Protein AF-A0A9E0L2A6-F1 (afdb_monomer_lite)

Sequence (122 aa):
MIRALAVAALLLLLAACGRGDLMGPFAETQAPPALSPRFYPPEGWAWGFIETGGKPAQRYGVAAGWRAPKATVVILPGYGESAEAWFETASGLIRRGYTVWILERAGQGGSGRYTLPRDLGF

Secondary structure (DSSP, 8-state):
-HHHHHHHHHHHHHHHTTSTTTTS---S----TTS-GGGSPPTT-EEEEE--TTSPPEEEEEE--SSPPS-EEEE---TT--GGGGHHHHHHHHHTT-EEEEEPPTTSTTSPPPSSGGG---

Structure (mmCIF, N/CA/C/O backbone):
data_AF-A0A9E0L2A6-F1
#
_entry.id   AF-A0A9E0L2A6-F1
#
loop_
_atom_site.group_PDB
_atom_site.id
_atom_site.type_symbol
_atom_site.label_atom_id
_atom_site.label_alt_id
_atom_site.label_comp_id
_atom_site.label_asym_id
_atom_site.label_entity_id
_atom_site.label_seq_id
_atom_site.pdbx_PDB_ins_code
_atom_site.Cartn_x
_atom_site.Cartn_y
_atom_site.Cartn_z
_atom_site.occupancy
_atom_site.B_iso_or_equiv
_atom_site.auth_seq_id
_atom_site.auth_comp_id
_atom_site.auth_asym_id
_atom_site.auth_atom_id
_atom_site.pdbx_PDB_model_num
ATOM 1 N N . MET A 1 1 ? 13.299 26.546 -45.902 1.00 66.44 1 MET A N 1
ATOM 2 C CA . MET A 1 1 ? 14.085 25.407 -45.369 1.00 66.44 1 MET A CA 1
ATOM 3 C C . MET A 1 1 ? 14.380 25.546 -43.875 1.00 66.44 1 MET A C 1
ATOM 5 O O . MET A 1 1 ? 13.993 24.661 -43.128 1.00 66.44 1 MET A O 1
ATOM 9 N N . ILE A 1 2 ? 14.945 26.667 -43.407 1.00 78.38 2 ILE A N 1
ATOM 10 C CA . ILE A 1 2 ? 15.297 26.887 -41.983 1.00 78.38 2 ILE A CA 1
ATOM 11 C C . ILE A 1 2 ? 14.095 26.745 -41.025 1.00 78.38 2 ILE A C 1
ATOM 13 O O . ILE A 1 2 ? 14.204 26.102 -39.988 1.00 78.38 2 ILE A O 1
ATOM 17 N N . ARG A 1 3 ? 12.916 27.267 -41.393 1.00 76.69 3 ARG A N 1
ATOM 18 C CA . ARG A 1 3 ? 11.698 27.165 -40.560 1.00 76.69 3 ARG A CA 1
ATOM 19 C C . ARG A 1 3 ? 11.188 25.729 -40.389 1.00 76.69 3 ARG A C 1
ATOM 21 O O . ARG A 1 3 ? 10.734 25.378 -39.310 1.00 76.69 3 ARG A O 1
ATOM 28 N N . ALA A 1 4 ? 11.298 24.899 -41.426 1.00 79.19 4 ALA A N 1
ATOM 29 C CA . ALA A 1 4 ? 10.876 23.498 -41.360 1.00 79.19 4 ALA A CA 1
ATOM 30 C C . ALA A 1 4 ? 11.808 22.675 -40.456 1.00 79.19 4 ALA A C 1
ATOM 32 O O . ALA A 1 4 ? 11.339 21.858 -39.670 1.00 79.19 4 ALA A O 1
ATOM 33 N N . LEU A 1 5 ? 13.115 22.955 -40.508 1.00 83.94 5 LEU A N 1
ATOM 34 C CA . LEU A 1 5 ? 14.110 22.342 -39.625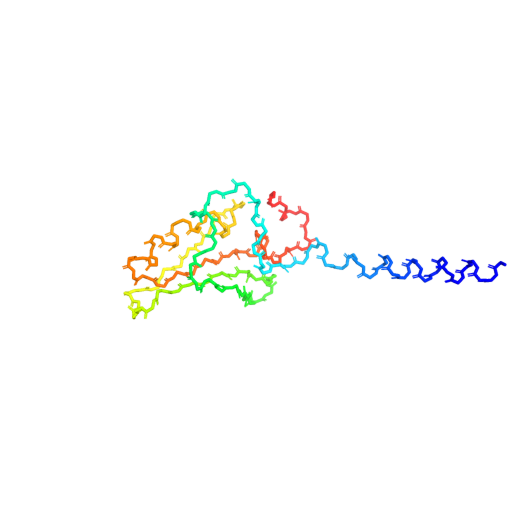 1.00 83.94 5 LEU A CA 1
ATOM 35 C C . LEU A 1 5 ? 13.907 22.755 -38.160 1.00 83.94 5 LEU A C 1
ATOM 37 O O . LEU A 1 5 ? 13.995 21.912 -37.274 1.00 83.94 5 LEU A O 1
ATOM 41 N N . ALA A 1 6 ? 13.566 24.023 -37.907 1.00 85.75 6 ALA A N 1
ATOM 42 C CA . ALA A 1 6 ? 13.272 24.510 -36.560 1.00 85.75 6 ALA A CA 1
ATOM 43 C C . ALA A 1 6 ? 12.016 23.852 -35.956 1.00 85.75 6 ALA A C 1
ATOM 45 O O . ALA A 1 6 ? 12.031 23.453 -34.794 1.00 85.75 6 ALA A O 1
ATOM 46 N N . VAL A 1 7 ? 10.950 23.680 -36.747 1.00 89.31 7 VAL A N 1
ATOM 47 C CA . VAL A 1 7 ? 9.726 22.989 -36.303 1.00 89.31 7 VAL A CA 1
ATOM 48 C C . VAL A 1 7 ? 9.991 21.503 -36.050 1.00 89.31 7 VAL A C 1
ATOM 50 O O . VAL A 1 7 ? 9.556 20.975 -35.031 1.00 89.31 7 VAL A O 1
ATOM 53 N N . ALA A 1 8 ? 10.751 20.835 -36.922 1.00 87.88 8 ALA A N 1
ATOM 54 C CA . ALA A 1 8 ? 11.121 19.434 -36.725 1.00 87.88 8 ALA A CA 1
ATOM 55 C C . ALA A 1 8 ? 11.974 19.229 -35.459 1.00 87.88 8 ALA A C 1
ATOM 57 O O . ALA A 1 8 ? 11.726 18.296 -34.698 1.00 87.88 8 ALA A O 1
ATOM 58 N N . ALA A 1 9 ? 12.930 20.125 -35.191 1.00 86.50 9 ALA A N 1
ATOM 59 C CA . ALA A 1 9 ? 13.740 20.091 -33.974 1.00 86.50 9 ALA A CA 1
ATOM 60 C C . ALA A 1 9 ? 12.895 20.309 -32.708 1.00 86.50 9 ALA A C 1
ATOM 62 O O . ALA A 1 9 ? 13.078 19.605 -31.718 1.00 86.50 9 ALA A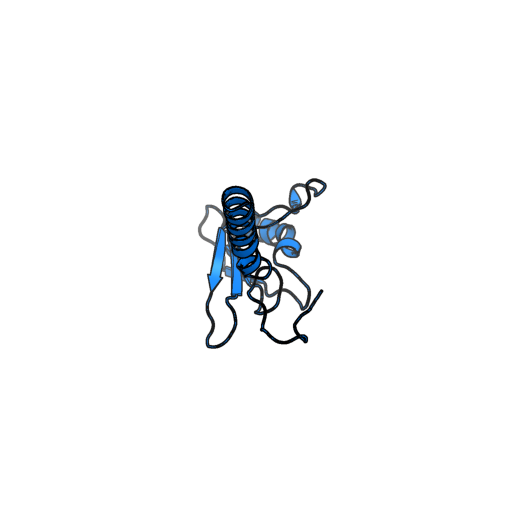 O 1
ATOM 63 N N . LEU A 1 10 ? 11.928 21.232 -32.751 1.00 83.56 10 LEU A N 1
ATOM 64 C CA . LEU A 1 10 ? 11.013 21.480 -31.635 1.00 83.56 10 LEU A CA 1
ATOM 65 C C . LEU A 1 10 ? 10.114 20.266 -31.348 1.00 83.56 10 LEU A C 1
ATOM 67 O O . LEU A 1 10 ? 9.942 19.890 -30.192 1.00 83.56 10 LEU A O 1
ATOM 71 N N . LEU A 1 11 ? 9.588 19.615 -32.390 1.00 84.00 11 LEU A N 1
ATOM 72 C CA . LEU A 1 11 ? 8.782 18.397 -32.251 1.00 84.00 11 LEU A CA 1
ATOM 73 C C . LEU A 1 11 ? 9.600 17.221 -31.692 1.00 84.00 11 LEU A C 1
ATOM 75 O O . LEU A 1 11 ? 9.097 16.471 -30.858 1.00 84.00 11 LEU A O 1
ATOM 79 N N . LEU A 1 12 ? 10.867 17.083 -32.096 1.00 80.69 12 LEU A N 1
ATOM 80 C CA . LEU A 1 12 ? 11.782 16.070 -31.555 1.00 80.69 12 LEU A CA 1
ATOM 81 C C . LEU A 1 12 ? 12.114 16.311 -30.075 1.00 80.69 12 LEU A C 1
ATOM 83 O O . LEU A 1 12 ? 12.141 15.355 -29.303 1.00 80.69 12 LEU A O 1
ATOM 87 N N . LEU A 1 13 ? 12.316 17.568 -29.665 1.00 77.25 13 LEU A N 1
ATOM 88 C CA . LEU A 1 13 ? 12.538 17.922 -28.258 1.00 77.25 13 LEU A CA 1
ATOM 89 C C . LEU A 1 13 ? 11.299 17.633 -27.397 1.00 77.25 13 LEU A C 1
ATOM 91 O O . LEU A 1 13 ? 11.426 17.056 -26.320 1.00 77.25 13 LEU A O 1
ATOM 95 N N . LEU A 1 14 ? 10.098 17.946 -27.897 1.00 75.31 14 LEU A N 1
ATOM 96 C CA . LEU A 1 14 ? 8.837 17.640 -27.210 1.00 75.31 14 LEU A CA 1
ATOM 97 C C . LEU A 1 14 ? 8.590 16.127 -27.087 1.00 75.31 14 LEU A C 1
ATOM 99 O O . LEU A 1 14 ? 8.128 15.665 -26.046 1.00 75.31 14 LEU A O 1
ATOM 103 N N . ALA A 1 15 ? 8.942 15.339 -28.107 1.00 68.75 15 ALA A N 1
ATOM 104 C CA . ALA A 1 15 ? 8.835 13.879 -28.060 1.00 68.75 15 ALA A CA 1
ATOM 105 C C . ALA A 1 15 ? 9.871 13.223 -27.122 1.00 68.75 15 ALA A C 1
ATOM 107 O O . ALA A 1 15 ? 9.622 12.145 -26.580 1.00 68.75 15 ALA A O 1
ATOM 108 N N . ALA A 1 16 ? 11.029 13.858 -26.910 1.00 61.97 16 ALA A N 1
ATOM 109 C CA . ALA A 1 16 ? 12.093 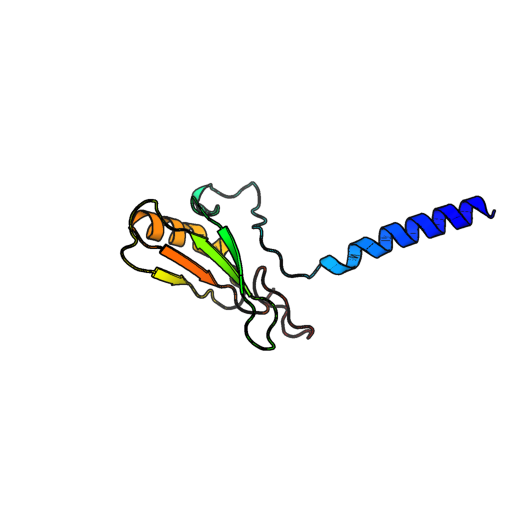13.337 -26.052 1.00 61.97 16 ALA A CA 1
ATOM 110 C C . ALA A 1 16 ? 11.804 13.502 -24.549 1.00 61.97 16 ALA A C 1
ATOM 112 O O . ALA A 1 16 ? 12.260 12.683 -23.751 1.00 61.97 16 ALA A O 1
ATOM 113 N N . CYS A 1 17 ? 11.009 14.500 -24.154 1.00 58.97 17 CYS A N 1
ATOM 114 C CA . CYS A 1 17 ? 10.662 14.738 -22.749 1.00 58.97 17 CYS A CA 1
ATOM 115 C C . CYS A 1 17 ? 9.671 13.718 -22.154 1.00 58.97 17 CYS A C 1
ATOM 117 O O . CYS A 1 17 ? 9.492 13.702 -20.943 1.00 58.97 17 CYS A O 1
ATOM 119 N N . GLY A 1 18 ? 9.049 12.851 -22.961 1.00 51.84 18 GLY A N 1
ATOM 120 C CA . GLY A 1 18 ? 8.028 11.902 -22.489 1.00 51.84 18 GLY A CA 1
ATOM 121 C C . GLY A 1 18 ? 8.527 10.497 -22.126 1.00 51.84 18 GLY A C 1
ATOM 122 O O . GLY A 1 18 ? 7.721 9.657 -21.741 1.00 51.84 18 GLY A O 1
ATOM 123 N N . ARG A 1 19 ? 9.823 10.190 -22.291 1.00 48.69 19 ARG A N 1
ATOM 124 C CA . ARG A 1 19 ? 10.341 8.812 -22.130 1.00 48.69 19 ARG A CA 1
ATOM 125 C C . ARG A 1 19 ? 10.902 8.473 -20.746 1.00 48.69 19 ARG A C 1
ATOM 127 O O . ARG A 1 19 ? 11.096 7.291 -20.481 1.00 48.69 19 ARG A O 1
ATOM 134 N N . GLY A 1 20 ? 11.161 9.462 -19.888 1.00 45.41 20 GLY A N 1
ATOM 135 C CA . GLY A 1 20 ? 11.808 9.252 -18.582 1.00 45.41 20 GLY A CA 1
ATOM 136 C C . GLY A 1 20 ? 10.938 8.533 -17.545 1.00 45.41 20 GLY A C 1
ATOM 137 O O . GLY A 1 20 ? 11.466 7.781 -16.734 1.00 45.41 20 GLY A O 1
ATOM 138 N N . ASP A 1 21 ? 9.615 8.692 -17.639 1.00 47.59 21 ASP A N 1
ATOM 139 C CA . ASP A 1 21 ? 8.660 8.216 -16.626 1.00 47.59 21 ASP A CA 1
ATOM 140 C C . ASP A 1 21 ? 7.935 6.919 -17.006 1.00 47.59 21 ASP A C 1
ATOM 142 O O . ASP A 1 21 ? 7.103 6.428 -16.249 1.00 47.59 21 ASP A O 1
ATOM 146 N N . LEU A 1 22 ? 8.242 6.318 -18.161 1.00 51.31 22 LEU A N 1
ATOM 147 C CA . LEU A 1 22 ? 7.499 5.145 -18.642 1.00 51.31 22 LEU A CA 1
ATOM 148 C C . LEU A 1 22 ? 7.669 3.898 -17.751 1.00 51.31 22 LEU A C 1
ATOM 150 O O . LEU A 1 22 ? 6.913 2.948 -17.917 1.00 51.31 22 LEU A O 1
ATOM 154 N N . MET A 1 23 ? 8.643 3.890 -16.831 1.00 56.72 23 MET A N 1
ATOM 155 C CA . MET A 1 23 ? 8.974 2.760 -15.943 1.00 56.72 23 MET A CA 1
ATOM 156 C C . MET A 1 23 ? 9.363 3.213 -14.518 1.00 56.72 23 MET A C 1
ATOM 158 O O . MET A 1 23 ? 10.113 2.522 -13.824 1.00 56.72 23 MET A O 1
ATOM 162 N N . GLY A 1 24 ? 8.923 4.403 -14.094 1.00 67.06 24 GLY A N 1
ATOM 163 C CA . GLY A 1 24 ? 9.119 4.883 -12.723 1.00 67.06 24 GLY A CA 1
ATOM 164 C C . GLY A 1 24 ? 8.123 4.252 -11.737 1.00 67.06 24 GLY A C 1
ATOM 165 O O . GLY A 1 24 ? 7.100 3.713 -12.166 1.00 67.06 24 GLY A O 1
ATOM 166 N N . PRO A 1 25 ? 8.387 4.309 -10.418 1.00 77.94 25 PRO A N 1
ATOM 167 C CA . PRO A 1 25 ? 7.363 3.984 -9.429 1.00 77.94 25 PRO A CA 1
ATOM 168 C C . PRO A 1 25 ? 6.125 4.872 -9.630 1.00 77.94 25 PRO A C 1
ATOM 170 O O . PRO A 1 25 ? 6.255 6.067 -9.894 1.00 77.94 25 PRO A O 1
ATOM 173 N N . PHE A 1 26 ? 4.927 4.312 -9.467 1.00 85.12 26 PHE A N 1
ATOM 174 C CA . PHE A 1 26 ? 3.669 5.054 -9.574 1.00 85.12 26 PHE A CA 1
ATOM 175 C C . PHE A 1 26 ? 2.802 4.790 -8.350 1.00 85.12 26 PHE A C 1
ATOM 177 O O . PHE A 1 26 ? 2.660 3.653 -7.920 1.00 85.12 26 PHE A O 1
ATOM 184 N N . ALA A 1 27 ? 2.245 5.845 -7.760 1.00 84.69 27 ALA A N 1
ATOM 185 C CA . ALA A 1 27 ? 1.481 5.721 -6.522 1.00 84.69 27 ALA A CA 1
ATOM 186 C C . ALA A 1 27 ? 0.063 5.195 -6.783 1.00 84.69 27 ALA A C 1
ATOM 188 O O . ALA A 1 27 ? -0.405 4.285 -6.103 1.00 84.69 27 ALA A O 1
ATOM 189 N N . GLU A 1 28 ? -0.609 5.757 -7.785 1.00 90.56 28 GLU A N 1
ATOM 190 C CA . GLU A 1 28 ? -2.047 5.586 -7.965 1.00 90.56 28 GLU A CA 1
ATOM 191 C C . GLU A 1 28 ? -2.433 4.254 -8.606 1.00 90.56 28 GLU A C 1
ATOM 193 O O . GLU A 1 28 ? -1.800 3.771 -9.544 1.00 90.56 28 GLU A O 1
ATOM 198 N N . THR A 1 29 ? -3.542 3.683 -8.144 1.00 91.12 29 THR A N 1
ATOM 199 C CA . THR A 1 29 ? -4.131 2.496 -8.765 1.00 91.12 29 THR A CA 1
ATOM 200 C C . THR A 1 29 ? -4.695 2.820 -10.146 1.00 91.12 29 THR A C 1
ATOM 202 O O . THR A 1 29 ? -5.494 3.740 -10.310 1.00 91.12 29 THR A O 1
ATOM 205 N N . GLN A 1 30 ? -4.373 1.976 -11.127 1.00 85.31 30 GLN A N 1
ATOM 206 C CA . GLN A 1 30 ? -4.956 2.012 -12.470 1.00 85.31 30 GLN A CA 1
ATOM 207 C C . GLN A 1 30 ? -5.986 0.887 -12.639 1.00 85.31 30 GLN A C 1
ATOM 209 O O . GLN A 1 30 ? -5.757 -0.101 -13.335 1.00 85.31 30 GLN A O 1
ATOM 214 N N . ALA A 1 31 ? -7.122 1.001 -11.947 1.00 83.88 31 ALA A N 1
ATOM 215 C CA . ALA A 1 31 ? -8.153 -0.034 -11.971 1.00 83.88 31 ALA A CA 1
ATOM 216 C C . ALA A 1 31 ? -8.940 -0.014 -13.298 1.00 83.88 31 ALA A C 1
ATOM 218 O O . ALA A 1 31 ? -9.435 1.045 -13.696 1.00 83.88 31 ALA A O 1
ATOM 219 N N . PRO A 1 32 ? -9.129 -1.163 -13.973 1.00 85.44 32 PRO A N 1
ATOM 220 C CA . PRO A 1 32 ? -9.987 -1.226 -15.146 1.00 85.44 32 PRO A CA 1
ATOM 221 C C . PRO A 1 32 ? -11.456 -0.929 -14.784 1.00 85.44 32 PRO A C 1
ATOM 223 O O . PRO A 1 32 ? -11.929 -1.315 -13.711 1.00 85.44 32 PRO A O 1
ATOM 226 N N . PRO A 1 33 ? -12.220 -0.296 -15.693 1.00 81.31 33 PRO A N 1
ATOM 227 C CA . PRO A 1 33 ? -13.579 0.173 -15.407 1.00 81.31 33 PRO A CA 1
ATOM 228 C C . PRO A 1 33 ? -14.604 -0.955 -15.209 1.00 81.31 33 PRO A C 1
ATOM 230 O O . PRO A 1 33 ? -15.691 -0.710 -14.702 1.00 81.31 33 PRO A O 1
ATOM 233 N N . ALA A 1 34 ? -14.280 -2.189 -15.604 1.00 89.75 34 ALA A N 1
ATOM 234 C CA . ALA A 1 34 ? -15.177 -3.340 -15.497 1.00 89.75 34 ALA A CA 1
ATOM 235 C C . ALA A 1 34 ? -15.137 -4.042 -14.122 1.00 89.75 34 ALA A C 1
ATOM 237 O O . ALA A 1 34 ? -15.820 -5.049 -13.931 1.00 89.75 34 ALA A O 1
ATOM 238 N N . LEU A 1 35 ? -14.327 -3.563 -13.170 1.00 91.38 35 LEU A N 1
ATOM 239 C CA . LEU A 1 35 ? -14.228 -4.183 -11.851 1.00 91.38 35 LEU A CA 1
ATOM 240 C C . LEU A 1 35 ? -15.438 -3.864 -10.969 1.00 91.38 35 LEU A C 1
ATOM 242 O O . LEU A 1 35 ? -15.927 -2.741 -10.902 1.00 91.38 35 LEU A O 1
ATOM 246 N N . SER A 1 36 ? -15.890 -4.877 -10.230 1.00 93.00 36 SER A N 1
ATOM 247 C CA . SER A 1 36 ? -16.890 -4.700 -9.176 1.00 93.00 36 SER A CA 1
ATOM 248 C C . SER A 1 36 ? -16.366 -3.754 -8.083 1.00 93.00 36 SER A C 1
ATOM 250 O O . SER A 1 36 ? -15.210 -3.908 -7.683 1.00 93.00 36 SER A O 1
ATOM 252 N N . PRO A 1 37 ? -17.211 -2.887 -7.481 1.00 91.75 37 PRO A N 1
ATOM 253 C CA . PRO A 1 37 ? -16.751 -1.876 -6.534 1.00 91.75 37 PRO A CA 1
ATOM 254 C C . PRO A 1 37 ? -15.967 -2.374 -5.315 1.00 91.75 37 PRO A C 1
ATOM 256 O O . PRO A 1 37 ? -15.126 -1.666 -4.775 1.00 91.75 37 PRO A O 1
ATOM 259 N N . ARG A 1 38 ? -16.208 -3.620 -4.898 1.00 93.06 38 ARG A N 1
ATOM 260 C CA . ARG A 1 38 ? -15.467 -4.292 -3.816 1.00 93.06 38 ARG A CA 1
ATOM 261 C C . ARG A 1 38 ? -13.962 -4.468 -4.072 1.00 93.06 38 ARG A C 1
ATOM 263 O O . ARG A 1 38 ? -13.241 -4.780 -3.131 1.00 93.06 38 ARG A O 1
ATOM 270 N N . PHE A 1 39 ? -13.522 -4.311 -5.321 1.00 94.50 39 PHE A N 1
ATOM 271 C CA . PHE A 1 39 ? -12.122 -4.391 -5.742 1.00 94.50 39 PHE A CA 1
ATOM 272 C C . PHE A 1 39 ? -11.473 -3.011 -5.926 1.00 94.50 39 PHE A C 1
ATOM 274 O O . PHE A 1 39 ? -10.352 -2.940 -6.417 1.00 94.50 39 PHE A O 1
ATOM 281 N N . TYR A 1 40 ? -12.155 -1.919 -5.569 1.00 94.62 40 TYR A N 1
ATOM 282 C CA . TYR A 1 40 ? -11.546 -0.589 -5.499 1.00 94.62 40 TYR A CA 1
ATOM 283 C C . TYR A 1 40 ? -10.851 -0.364 -4.152 1.00 94.62 40 TYR A C 1
ATOM 285 O O . TYR A 1 40 ? -11.116 -1.103 -3.197 1.00 94.62 40 TYR A O 1
ATOM 293 N N . PRO A 1 41 ? -9.973 0.654 -4.058 1.00 95.31 41 PRO A N 1
ATOM 294 C CA . PRO A 1 41 ? -9.337 1.018 -2.803 1.00 95.31 41 PRO A CA 1
ATOM 295 C C . PRO A 1 41 ? -10.360 1.208 -1.668 1.00 95.31 41 PRO A C 1
ATOM 297 O O . PRO A 1 41 ? -11.448 1.743 -1.910 1.00 95.31 41 PRO A O 1
ATOM 300 N N . PRO A 1 42 ? -10.033 0.794 -0.431 1.00 95.69 42 PRO A N 1
ATOM 301 C CA . PRO A 1 42 ? -10.866 1.063 0.735 1.00 95.69 42 PRO A CA 1
ATOM 302 C C . PRO A 1 42 ? -11.156 2.559 0.932 1.00 95.69 42 PRO A C 1
ATOM 304 O O . PRO A 1 42 ? -10.414 3.431 0.482 1.00 95.69 42 PRO A O 1
ATOM 307 N N . GLU A 1 43 ? -12.210 2.874 1.682 1.00 93.56 43 GLU A N 1
ATOM 308 C CA . GLU A 1 43 ? -12.448 4.249 2.124 1.00 93.56 43 GLU A CA 1
ATOM 309 C C . GLU A 1 43 ? -11.250 4.777 2.933 1.00 93.56 43 GLU A C 1
ATOM 311 O O . GLU A 1 43 ? -10.696 4.069 3.777 1.00 93.56 43 GLU A O 1
ATOM 316 N N . GLY A 1 44 ? -10.848 6.023 2.664 1.00 93.94 44 GLY A N 1
ATOM 317 C CA . GLY A 1 44 ? -9.708 6.656 3.331 1.00 93.94 44 GLY A CA 1
ATOM 318 C C . GLY A 1 44 ? -8.342 6.107 2.908 1.00 93.94 44 GLY A C 1
ATOM 319 O O . GLY A 1 44 ? -7.361 6.347 3.609 1.00 93.94 44 GLY A O 1
ATOM 320 N N . TRP A 1 45 ? -8.270 5.365 1.798 1.00 97.25 45 TRP A N 1
ATOM 321 C CA . TRP A 1 45 ? -7.011 4.854 1.263 1.00 97.25 45 TRP A CA 1
ATOM 322 C C . TRP A 1 45 ? -6.065 5.973 0.835 1.00 97.25 45 TRP A C 1
ATOM 324 O O . TRP A 1 45 ? -6.451 6.882 0.102 1.00 97.25 45 TRP A O 1
ATOM 334 N N . ALA A 1 46 ? -4.814 5.866 1.270 1.00 97.12 46 ALA A N 1
ATOM 335 C CA . ALA A 1 46 ? -3.732 6.759 0.895 1.00 97.12 46 ALA A CA 1
ATOM 336 C C . ALA A 1 46 ? -2.531 5.956 0.393 1.00 97.12 46 ALA A C 1
ATOM 338 O O . ALA A 1 46 ? -2.143 4.957 1.004 1.00 97.12 46 ALA A O 1
ATOM 339 N N . TRP A 1 47 ? -1.931 6.426 -0.699 1.00 97.38 47 TRP A N 1
ATOM 340 C CA . TRP A 1 47 ? -0.681 5.901 -1.237 1.00 97.38 47 TRP A CA 1
ATOM 341 C C . TRP A 1 47 ? 0.526 6.660 -0.703 1.00 97.38 47 TRP A C 1
ATOM 343 O O . TRP A 1 47 ? 0.462 7.857 -0.424 1.00 97.38 47 TRP A O 1
ATOM 353 N N . GLY A 1 48 ? 1.653 5.964 -0.625 1.00 95.81 48 GLY A N 1
ATOM 354 C CA . GLY A 1 48 ? 2.941 6.569 -0.346 1.00 95.81 48 GLY A CA 1
ATOM 355 C C . GLY A 1 48 ? 4.095 5.682 -0.785 1.00 95.81 48 GLY A C 1
ATOM 356 O O . GLY A 1 48 ? 3.912 4.551 -1.241 1.00 95.81 48 GLY A O 1
ATOM 357 N N . PHE A 1 49 ? 5.301 6.214 -0.619 1.00 95.69 49 PHE A N 1
ATOM 358 C CA . PHE A 1 49 ? 6.539 5.488 -0.855 1.00 95.69 49 PHE A CA 1
ATOM 359 C C . PHE A 1 49 ? 7.392 5.463 0.403 1.00 95.69 49 PHE A C 1
ATOM 361 O O . PHE A 1 49 ? 7.382 6.405 1.199 1.00 95.69 49 PHE A O 1
ATOM 368 N N . ILE A 1 50 ? 8.140 4.379 0.568 1.00 94.31 50 ILE A N 1
ATOM 369 C CA . ILE A 1 50 ? 9.172 4.249 1.584 1.00 94.31 50 ILE A CA 1
ATOM 370 C C . ILE A 1 50 ? 10.503 3.881 0.929 1.00 94.31 50 ILE A C 1
ATOM 372 O O . ILE A 1 50 ? 10.597 2.941 0.136 1.00 94.31 50 ILE A O 1
ATOM 376 N N . GLU A 1 51 ? 11.543 4.623 1.295 1.00 92.00 51 GLU A N 1
ATOM 377 C CA . GLU A 1 51 ? 12.921 4.330 0.912 1.00 92.00 51 GLU A CA 1
ATOM 378 C C . GLU A 1 51 ? 13.537 3.355 1.918 1.00 92.00 51 GLU A C 1
ATOM 380 O O . GLU A 1 51 ? 13.411 3.529 3.132 1.00 92.00 51 GLU A O 1
ATOM 385 N N . THR A 1 52 ? 14.205 2.306 1.432 1.00 87.75 52 THR A N 1
ATOM 386 C CA . THR A 1 52 ? 14.778 1.259 2.297 1.00 87.75 52 THR A CA 1
ATOM 387 C C . THR A 1 52 ? 16.206 0.906 1.886 1.00 87.75 52 THR A C 1
ATOM 389 O O . THR A 1 52 ? 16.461 -0.033 1.129 1.00 87.75 52 THR A O 1
ATOM 392 N N . GLY A 1 53 ? 17.173 1.653 2.423 1.00 88.19 53 GLY A N 1
ATOM 393 C CA . GLY A 1 53 ? 18.588 1.472 2.090 1.00 88.19 53 GL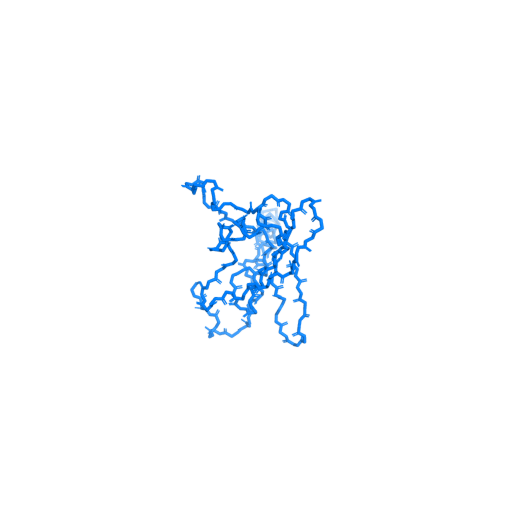Y A CA 1
ATOM 394 C C . GLY A 1 53 ? 18.848 1.683 0.595 1.00 88.19 53 GLY A C 1
ATOM 395 O O . GLY A 1 53 ? 18.261 2.566 -0.013 1.00 88.19 53 GLY A O 1
ATOM 396 N N . GLY A 1 54 ? 19.707 0.860 -0.010 1.00 86.25 54 GLY A N 1
ATOM 397 C CA . GLY A 1 54 ? 20.033 0.939 -1.444 1.00 86.25 54 GLY A CA 1
ATOM 398 C C . GLY A 1 54 ? 19.010 0.288 -2.385 1.00 86.25 54 GLY A C 1
ATOM 399 O O . GLY A 1 54 ? 19.374 -0.103 -3.492 1.00 86.25 54 GLY A O 1
ATOM 400 N N . LYS A 1 55 ? 17.769 0.070 -1.937 1.00 89.12 55 LYS A N 1
ATOM 401 C CA . LYS A 1 55 ? 16.706 -0.521 -2.762 1.00 89.12 55 LYS A CA 1
ATOM 402 C C . LYS A 1 55 ? 15.904 0.578 -3.465 1.00 89.12 55 LYS A C 1
ATOM 404 O O . LYS A 1 55 ? 15.806 1.671 -2.920 1.00 89.12 55 LYS A O 1
ATOM 409 N N . PRO A 1 56 ? 15.278 0.279 -4.616 1.00 89.25 56 PRO A N 1
ATOM 410 C CA . PRO A 1 56 ? 14.271 1.151 -5.203 1.00 89.25 56 PRO A CA 1
ATOM 411 C C . PRO A 1 56 ? 13.151 1.495 -4.213 1.00 89.25 56 PRO A C 1
ATOM 413 O O . PRO A 1 56 ? 12.813 0.672 -3.351 1.00 89.25 56 PRO A O 1
ATOM 416 N N . ALA A 1 57 ? 12.549 2.671 -4.407 1.00 92.25 57 ALA A N 1
ATOM 417 C CA . ALA A 1 57 ? 11.382 3.140 -3.670 1.00 92.25 57 ALA A CA 1
ATOM 418 C C . ALA A 1 57 ? 10.285 2.068 -3.632 1.00 92.25 57 ALA A C 1
ATOM 420 O O . ALA A 1 57 ? 9.912 1.510 -4.668 1.00 92.25 57 ALA A O 1
ATOM 421 N N . GLN A 1 58 ? 9.763 1.779 -2.443 1.00 93.44 58 GLN A N 1
ATOM 422 C CA . GLN A 1 58 ? 8.715 0.778 -2.251 1.00 93.44 58 GLN A CA 1
ATOM 423 C C . GLN A 1 58 ? 7.376 1.464 -2.039 1.00 93.44 58 GLN A C 1
ATOM 425 O O . GLN A 1 58 ? 7.254 2.313 -1.157 1.00 93.44 58 GLN A O 1
ATOM 430 N N . ARG A 1 59 ? 6.374 1.106 -2.839 1.00 95.75 59 ARG A N 1
ATOM 431 C CA . ARG A 1 59 ? 5.019 1.626 -2.701 1.00 95.75 59 ARG A CA 1
ATOM 432 C C . ARG A 1 59 ? 4.325 0.942 -1.536 1.00 95.75 59 ARG A C 1
ATOM 434 O O . ARG A 1 59 ? 4.383 -0.276 -1.381 1.00 95.75 59 ARG A O 1
ATOM 441 N N . TYR A 1 60 ? 3.617 1.722 -0.741 1.00 97.12 60 TYR A N 1
ATOM 442 C CA . TYR A 1 60 ? 2.661 1.197 0.215 1.00 97.12 60 TYR A CA 1
ATOM 443 C C . TYR A 1 60 ? 1.338 1.929 0.080 1.00 97.12 60 TYR A C 1
ATOM 445 O O . TYR A 1 60 ? 1.294 3.088 -0.334 1.00 97.12 60 TYR A O 1
ATOM 453 N N . GLY A 1 61 ? 0.266 1.265 0.489 1.00 98.00 61 GLY A N 1
ATOM 454 C CA . GLY A 1 61 ? -1.000 1.925 0.749 1.00 98.00 61 GLY A CA 1
ATOM 455 C C . GLY A 1 61 ? -1.485 1.647 2.162 1.00 98.00 61 GLY A C 1
ATOM 456 O O . GLY A 1 61 ? -1.163 0.612 2.755 1.00 98.00 61 GLY A O 1
ATOM 457 N N . VAL A 1 62 ? -2.218 2.604 2.716 1.00 98.31 62 VAL A N 1
ATOM 458 C CA . VAL A 1 62 ? -2.717 2.558 4.086 1.00 98.31 62 VAL A CA 1
ATOM 459 C C . VAL A 1 62 ? -4.138 3.092 4.157 1.00 98.31 62 VAL A C 1
ATOM 461 O O . VAL A 1 62 ? -4.476 4.086 3.521 1.00 98.31 62 VAL A O 1
ATOM 464 N N . ALA A 1 63 ? -4.961 2.450 4.980 1.00 98.06 63 ALA A N 1
ATOM 465 C CA . ALA A 1 63 ? -6.223 3.009 5.440 1.00 98.06 63 ALA A CA 1
ATOM 466 C C . ALA A 1 63 ? -6.523 2.566 6.870 1.00 98.06 63 ALA A C 1
ATOM 468 O O . ALA A 1 63 ? -6.089 1.508 7.341 1.00 98.06 63 ALA A O 1
ATOM 469 N N . ALA A 1 64 ? -7.322 3.378 7.546 1.00 96.00 64 ALA A N 1
ATOM 470 C CA . ALA A 1 64 ? -7.885 3.086 8.850 1.00 96.00 64 ALA A CA 1
ATOM 471 C C . ALA A 1 64 ? -9.372 3.444 8.848 1.00 96.00 64 ALA A C 1
ATOM 473 O O . ALA A 1 64 ? -9.815 4.317 8.105 1.00 96.00 64 ALA A O 1
ATOM 474 N N . GLY A 1 65 ? -10.142 2.773 9.703 1.00 93.62 65 GLY A N 1
ATOM 475 C CA . GLY A 1 65 ? -11.500 3.216 10.002 1.00 93.62 65 GLY A CA 1
ATOM 476 C C . GLY A 1 65 ? -11.495 4.487 10.859 1.00 93.62 65 GLY A C 1
ATOM 477 O O . GLY A 1 65 ? -10.475 4.894 11.402 1.00 93.62 65 GLY A O 1
ATOM 478 N N . TRP A 1 66 ? -12.672 5.076 11.053 1.00 90.56 66 TRP A N 1
ATOM 479 C CA . TRP A 1 66 ? -12.859 6.302 11.842 1.00 90.56 66 TRP A CA 1
ATOM 480 C C . TRP A 1 66 ? -12.680 6.131 13.363 1.00 90.56 66 TRP A C 1
ATOM 482 O O . TRP A 1 66 ? -12.620 7.114 14.098 1.00 90.56 66 TRP A O 1
ATOM 492 N N . ARG A 1 67 ? -12.645 4.890 13.862 1.00 91.19 67 ARG A N 1
ATOM 493 C CA . ARG A 1 67 ? -12.464 4.569 15.288 1.00 91.19 67 ARG A CA 1
ATOM 494 C C . ARG A 1 67 ? -11.001 4.267 15.590 1.00 91.19 67 ARG A C 1
ATOM 496 O O . ARG A 1 67 ? -10.260 3.854 14.704 1.00 91.19 67 ARG A O 1
ATOM 503 N N . ALA A 1 68 ? -10.629 4.364 16.868 1.00 95.06 68 ALA A N 1
ATOM 504 C CA . ALA A 1 68 ? -9.342 3.866 17.344 1.00 95.06 68 ALA A CA 1
ATOM 505 C C . ALA A 1 68 ? -9.141 2.392 16.912 1.00 95.06 68 ALA A C 1
ATOM 507 O O . ALA A 1 68 ? -10.025 1.563 17.169 1.00 95.06 68 ALA A O 1
ATOM 508 N N . PRO A 1 69 ? -8.028 2.058 16.234 1.00 96.19 69 PRO A N 1
ATOM 509 C CA . PRO A 1 69 ? -7.814 0.724 15.691 1.00 96.19 69 PRO A CA 1
ATOM 510 C C . PRO A 1 69 ? -7.509 -0.290 16.797 1.00 96.19 69 PRO A C 1
ATOM 512 O O . PRO A 1 69 ? -6.782 -0.005 17.745 1.00 96.19 69 PRO A O 1
ATOM 515 N N . LYS A 1 70 ? -8.026 -1.513 16.641 1.00 97.75 70 LYS A N 1
ATOM 516 C CA . LYS A 1 70 ? -7.734 -2.656 17.523 1.00 97.75 70 LYS A CA 1
ATOM 517 C C . LYS A 1 70 ? -6.274 -3.088 17.428 1.00 97.75 70 LYS A C 1
ATOM 519 O O . LYS A 1 70 ? -5.688 -3.508 18.418 1.00 97.75 70 LYS A O 1
ATOM 524 N N . ALA A 1 71 ? -5.732 -3.042 16.215 1.00 98.25 71 ALA A N 1
ATOM 525 C CA . ALA A 1 71 ? -4.343 -3.326 15.893 1.00 98.25 71 ALA A CA 1
ATOM 526 C C . ALA A 1 71 ? -4.025 -2.807 14.483 1.00 98.25 71 ALA A C 1
ATOM 528 O O . ALA A 1 71 ? -4.931 -2.473 13.708 1.00 98.25 71 ALA A O 1
ATOM 529 N N . THR A 1 72 ? -2.739 -2.817 14.148 1.00 98.56 72 THR A N 1
ATOM 530 C CA . THR A 1 72 ? -2.245 -2.620 12.784 1.00 98.56 72 THR A CA 1
ATOM 531 C C . THR A 1 72 ? -1.985 -3.975 12.138 1.00 98.56 72 THR A C 1
ATOM 533 O O . THR A 1 72 ? -1.309 -4.821 12.719 1.00 98.56 72 THR A O 1
ATOM 536 N N . VAL A 1 73 ? -2.499 -4.171 10.928 1.00 98.69 73 VAL A N 1
ATOM 537 C CA . VAL A 1 73 ? -2.219 -5.333 10.084 1.00 98.69 73 VAL A CA 1
ATOM 538 C C . VAL A 1 73 ? -1.350 -4.878 8.921 1.00 98.69 73 VAL A C 1
ATOM 540 O O . VAL A 1 73 ? -1.712 -3.947 8.205 1.00 98.69 73 VAL A O 1
ATOM 543 N N . VAL A 1 74 ? -0.215 -5.546 8.730 1.00 98.31 74 VAL A N 1
ATOM 544 C CA . VAL A 1 74 ? 0.669 -5.326 7.583 1.00 98.31 74 VAL A CA 1
ATOM 545 C C . VAL A 1 74 ? 0.557 -6.530 6.660 1.00 98.31 74 VAL A C 1
ATOM 547 O O . VAL A 1 74 ? 0.852 -7.655 7.058 1.00 98.31 74 VAL A O 1
ATOM 550 N N . ILE A 1 75 ? 0.116 -6.287 5.433 1.00 98.38 75 ILE A N 1
ATOM 551 C CA . ILE A 1 75 ? 0.021 -7.280 4.369 1.00 98.38 75 ILE A CA 1
ATOM 552 C C . ILE A 1 75 ? 1.260 -7.134 3.488 1.00 98.38 75 ILE A C 1
ATOM 554 O O . ILE A 1 75 ? 1.572 -6.044 3.004 1.00 98.38 75 ILE A O 1
ATOM 558 N N . LEU A 1 76 ? 1.959 -8.248 3.288 1.00 96.75 76 LEU A N 1
ATOM 559 C CA . LEU A 1 76 ? 3.127 -8.355 2.420 1.00 96.75 76 LEU A CA 1
ATOM 560 C C . LEU A 1 76 ? 2.749 -9.259 1.236 1.00 96.75 76 LEU A C 1
ATOM 562 O O . LEU A 1 76 ? 2.760 -10.480 1.409 1.00 96.75 76 LEU A O 1
ATOM 566 N N . PRO A 1 77 ? 2.391 -8.701 0.064 1.00 94.94 77 PRO A N 1
ATOM 567 C CA . PRO A 1 77 ? 1.984 -9.488 -1.096 1.00 94.94 77 PRO A CA 1
ATOM 568 C C . PRO A 1 77 ? 3.063 -10.476 -1.554 1.00 94.94 77 PRO A C 1
ATOM 570 O O . PRO A 1 77 ? 4.265 -10.299 -1.301 1.00 94.94 77 PRO A O 1
ATOM 573 N N . GLY A 1 78 ? 2.633 -11.526 -2.248 1.00 89.94 78 GLY A N 1
ATOM 574 C CA . GLY A 1 78 ? 3.500 -12.512 -2.880 1.00 89.94 78 GLY A CA 1
ATOM 575 C C . GLY A 1 78 ? 4.390 -11.926 -3.981 1.00 89.94 78 GLY A C 1
ATOM 576 O O . GLY A 1 78 ? 4.470 -10.717 -4.192 1.00 89.94 78 GLY A O 1
ATOM 577 N N . TYR A 1 79 ? 5.152 -12.782 -4.656 1.00 88.12 79 TYR A N 1
ATOM 578 C CA . TYR A 1 79 ? 5.866 -12.381 -5.871 1.00 88.12 79 TYR A CA 1
ATOM 579 C C . TYR A 1 79 ? 4.877 -12.307 -7.040 1.00 88.12 79 TYR A C 1
ATOM 581 O O . TYR A 1 79 ? 4.090 -13.232 -7.217 1.00 88.12 79 TYR A O 1
ATOM 589 N N . GLY A 1 80 ? 4.917 -11.227 -7.820 1.00 86.69 80 GLY A N 1
ATOM 590 C CA . GLY A 1 80 ? 3.980 -10.961 -8.916 1.00 86.69 80 GLY A CA 1
ATOM 591 C C . GLY A 1 80 ? 2.602 -10.460 -8.470 1.00 86.69 80 GLY A C 1
ATOM 592 O O . GLY A 1 80 ? 1.735 -10.254 -9.311 1.00 86.69 80 GLY A O 1
ATOM 593 N N . GLU A 1 81 ? 2.383 -10.253 -7.170 1.00 89.62 81 GLU A N 1
ATOM 594 C CA . GLU A 1 81 ? 1.136 -9.684 -6.655 1.00 89.62 81 GLU A CA 1
ATOM 595 C C . GLU A 1 81 ? 1.269 -8.177 -6.430 1.00 89.62 81 GLU A C 1
ATOM 597 O O . GLU A 1 81 ? 2.301 -7.695 -5.956 1.00 89.62 81 GLU A O 1
ATOM 602 N N . SER A 1 82 ? 0.191 -7.446 -6.717 1.00 91.75 82 SER A N 1
ATOM 603 C CA . SER A 1 82 ? 0.064 -6.026 -6.397 1.00 91.75 82 SER A CA 1
ATOM 604 C C . SER A 1 82 ? -0.816 -5.805 -5.164 1.00 91.75 82 SER A C 1
ATOM 606 O O . SER A 1 82 ? -1.571 -6.685 -4.736 1.00 91.75 82 SER A O 1
ATOM 608 N N . ALA A 1 83 ? -0.735 -4.612 -4.580 1.00 95.81 83 ALA A N 1
ATOM 609 C CA . ALA A 1 83 ? -1.555 -4.225 -3.439 1.00 95.81 83 ALA A CA 1
ATOM 610 C C . ALA A 1 83 ? -3.060 -4.237 -3.762 1.00 95.81 83 ALA A C 1
ATOM 612 O O . ALA A 1 83 ? -3.874 -4.550 -2.894 1.00 95.81 83 ALA A O 1
ATOM 613 N N . GLU A 1 84 ? -3.430 -3.956 -5.013 1.00 95.62 84 GLU A N 1
ATOM 614 C CA . GLU A 1 84 ? -4.813 -3.950 -5.499 1.00 95.62 84 GLU A CA 1
ATOM 615 C C . GLU A 1 84 ? -5.521 -5.297 -5.302 1.00 95.62 84 GLU A C 1
ATOM 617 O O . GLU A 1 84 ? -6.706 -5.326 -4.965 1.00 95.62 84 GLU A O 1
ATOM 622 N N . ALA A 1 85 ? -4.795 -6.416 -5.421 1.00 95.25 85 ALA A N 1
ATOM 623 C CA . ALA A 1 85 ? -5.345 -7.757 -5.199 1.00 95.25 85 ALA A CA 1
ATOM 624 C C . ALA A 1 85 ? -5.882 -7.959 -3.767 1.00 95.25 85 ALA A C 1
ATOM 626 O O . ALA A 1 85 ? -6.684 -8.856 -3.508 1.00 95.25 85 ALA A O 1
ATOM 627 N N . TRP A 1 86 ? -5.469 -7.102 -2.832 1.00 97.25 86 TRP A N 1
ATOM 628 C CA . TRP A 1 86 ? -5.768 -7.211 -1.410 1.00 97.25 86 TRP A CA 1
ATOM 629 C C . TRP A 1 86 ? -6.821 -6.205 -0.920 1.00 97.25 86 TRP A C 1
ATOM 631 O O . TRP A 1 86 ? -7.149 -6.215 0.269 1.00 97.25 86 TRP A O 1
ATOM 641 N N . PHE A 1 87 ? -7.409 -5.371 -1.788 1.00 97.62 87 PHE A N 1
ATOM 642 C CA . PHE A 1 87 ? -8.369 -4.338 -1.365 1.00 97.62 87 PHE A CA 1
ATOM 643 C C . PHE A 1 87 ? -9.661 -4.873 -0.745 1.00 97.62 87 PHE A C 1
ATOM 645 O O . PHE A 1 87 ? -10.149 -4.298 0.232 1.00 97.62 87 PHE A O 1
ATOM 652 N N . GLU A 1 88 ? -10.206 -5.984 -1.248 1.00 97.69 88 GLU A N 1
ATOM 653 C CA . GLU A 1 88 ? -11.411 -6.590 -0.661 1.00 97.69 88 GLU A CA 1
ATOM 654 C C . GLU A 1 88 ? -11.122 -7.069 0.775 1.00 97.69 88 GLU A C 1
ATOM 656 O O . GLU A 1 88 ? -11.879 -6.782 1.712 1.00 97.69 88 GLU A O 1
ATOM 661 N N . THR A 1 89 ? -9.969 -7.719 0.968 1.00 98.31 89 THR A N 1
ATOM 662 C CA . THR A 1 89 ? -9.473 -8.165 2.276 1.00 98.31 89 THR A CA 1
ATOM 663 C C . THR A 1 89 ? -9.208 -6.983 3.206 1.00 98.31 89 THR A C 1
ATOM 665 O O . THR A 1 89 ? -9.678 -6.986 4.347 1.00 98.31 89 THR A O 1
ATOM 668 N N . ALA A 1 90 ? -8.516 -5.947 2.724 1.00 98.31 90 ALA A N 1
ATOM 669 C CA . ALA A 1 90 ? -8.230 -4.732 3.481 1.00 98.31 90 ALA A CA 1
ATOM 670 C C . ALA A 1 90 ? -9.521 -4.046 3.936 1.00 98.31 90 ALA A C 1
ATOM 672 O O . ALA A 1 90 ? -9.681 -3.765 5.121 1.00 98.31 90 ALA A O 1
ATOM 673 N N . SER A 1 91 ? -10.494 -3.887 3.038 1.00 97.88 91 SER A N 1
ATOM 674 C CA . SER A 1 91 ? -11.815 -3.343 3.366 1.00 97.88 91 SER A CA 1
ATOM 675 C C . SER A 1 91 ? -12.520 -4.167 4.448 1.00 97.88 91 SER A C 1
ATOM 677 O O . SER A 1 91 ? -13.123 -3.617 5.371 1.00 97.88 91 SER A O 1
ATOM 679 N N . GLY A 1 92 ? -12.432 -5.499 4.377 1.00 97.94 92 GLY A N 1
ATOM 680 C CA . GLY A 1 92 ? -12.974 -6.396 5.398 1.00 97.94 92 GLY A CA 1
ATOM 681 C C . GLY A 1 92 ? -12.308 -6.239 6.768 1.00 97.94 92 GLY A C 1
ATOM 682 O O . GLY A 1 92 ? -12.994 -6.258 7.792 1.00 97.94 92 GLY A O 1
ATOM 683 N N . LEU A 1 93 ? -10.987 -6.066 6.803 1.00 98.31 93 LEU A N 1
ATOM 684 C CA . LEU A 1 93 ? -10.226 -5.820 8.031 1.00 98.31 93 LEU A CA 1
ATOM 685 C C . LEU A 1 93 ? -10.522 -4.428 8.609 1.00 98.31 93 LEU A C 1
ATOM 687 O O . LEU A 1 93 ? -10.789 -4.304 9.804 1.00 98.31 93 LEU A O 1
ATOM 691 N N . ILE A 1 94 ? -10.593 -3.398 7.771 1.00 97.94 94 ILE A N 1
ATOM 692 C CA . ILE A 1 94 ? -10.932 -2.032 8.189 1.00 97.94 94 ILE A CA 1
ATOM 693 C C . ILE A 1 94 ? -12.328 -1.992 8.817 1.00 97.94 94 ILE A C 1
ATOM 695 O O . ILE A 1 94 ? -12.488 -1.481 9.926 1.00 97.94 94 ILE A O 1
ATOM 699 N N . ARG A 1 95 ? -13.326 -2.646 8.201 1.00 96.75 95 ARG A N 1
ATOM 700 C CA . ARG A 1 95 ? -14.676 -2.787 8.787 1.00 96.75 95 ARG A CA 1
ATOM 701 C C . ARG A 1 95 ? -14.680 -3.496 10.143 1.00 96.75 95 ARG A C 1
ATOM 703 O O . ARG A 1 95 ? -15.557 -3.245 10.965 1.00 96.75 95 ARG A O 1
ATOM 710 N N . ARG A 1 96 ? -13.707 -4.375 10.400 1.00 97.19 96 ARG A N 1
ATOM 711 C CA . ARG A 1 96 ? -13.536 -5.067 11.690 1.00 97.19 96 ARG A CA 1
ATOM 712 C C . ARG A 1 96 ? -12.759 -4.240 12.723 1.00 97.19 96 ARG A C 1
ATOM 714 O O . ARG A 1 96 ? -12.668 -4.675 13.876 1.00 97.19 96 ARG A O 1
ATOM 721 N N . GLY A 1 97 ? -12.279 -3.052 12.353 1.00 97.50 97 GLY A N 1
ATOM 722 C CA . GLY A 1 97 ? -11.623 -2.090 13.237 1.00 97.50 97 GLY A CA 1
ATOM 723 C C . GLY A 1 97 ? -10.098 -2.178 13.248 1.00 97.5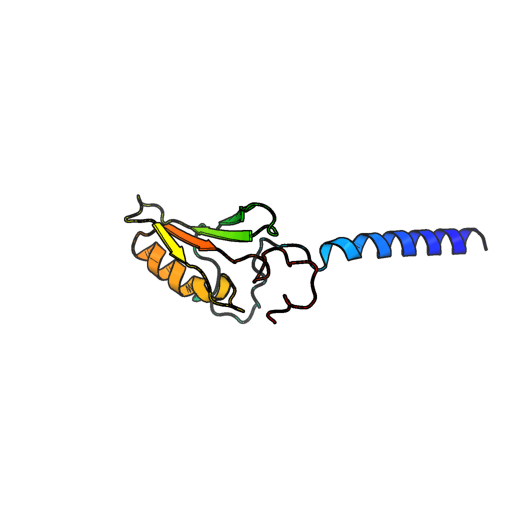0 97 GLY A C 1
ATOM 724 O O . GLY A 1 97 ? -9.502 -1.886 14.280 1.00 97.50 97 GLY A O 1
ATOM 725 N N . TYR A 1 98 ? -9.468 -2.608 12.155 1.00 98.44 98 TYR A N 1
ATOM 726 C CA . TYR A 1 98 ? -8.008 -2.630 12.017 1.00 98.44 98 TYR A CA 1
ATOM 727 C C . TYR A 1 98 ? -7.516 -1.487 11.123 1.00 98.44 98 TYR A C 1
ATOM 729 O O . TYR A 1 98 ? -8.191 -1.121 10.161 1.00 98.44 98 TYR A O 1
ATOM 737 N N . THR A 1 99 ? -6.320 -0.972 11.404 1.00 98.56 99 THR A N 1
ATOM 738 C CA . THR A 1 99 ? -5.546 -0.211 10.411 1.00 98.56 99 THR A CA 1
ATOM 739 C C . THR A 1 99 ? -4.845 -1.209 9.506 1.00 98.56 99 THR A C 1
ATOM 741 O O . THR A 1 99 ? -4.235 -2.154 10.007 1.00 98.56 99 THR A O 1
ATOM 744 N N . VAL A 1 100 ? -4.912 -1.019 8.193 1.00 98.75 100 VAL A N 1
ATOM 745 C CA . VAL A 1 100 ? -4.297 -1.932 7.226 1.00 98.75 100 VAL A CA 1
ATOM 746 C C . VAL A 1 100 ? -3.250 -1.190 6.420 1.00 98.75 100 VAL A C 1
ATOM 748 O O . VAL A 1 100 ? -3.535 -0.136 5.860 1.00 98.75 100 VAL A O 1
ATOM 751 N N . TRP A 1 101 ? -2.060 -1.777 6.353 1.00 98.62 101 TRP A N 1
ATOM 752 C CA . TRP A 1 101 ? -0.977 -1.388 5.462 1.00 98.62 101 TRP A CA 1
ATOM 753 C C . TRP A 1 101 ? -0.748 -2.510 4.461 1.00 98.62 101 TRP A C 1
ATOM 755 O O . TRP A 1 101 ? -0.717 -3.678 4.848 1.00 98.62 101 TRP A O 1
ATOM 765 N N . ILE A 1 102 ? -0.547 -2.168 3.196 1.00 98.38 102 ILE A N 1
ATOM 766 C CA . ILE A 1 102 ? -0.103 -3.114 2.173 1.00 98.38 102 ILE A CA 1
ATOM 767 C C . ILE A 1 102 ? 1.191 -2.568 1.587 1.00 98.38 102 ILE A C 1
ATOM 769 O O . ILE A 1 102 ? 1.189 -1.460 1.059 1.00 98.38 102 ILE A O 1
ATOM 773 N N . LEU A 1 103 ? 2.283 -3.323 1.709 1.00 96.56 103 LEU A N 1
ATOM 774 C CA . LEU A 1 103 ? 3.609 -2.921 1.237 1.00 96.56 103 LEU A CA 1
ATOM 775 C C . LEU A 1 103 ? 4.009 -3.748 0.019 1.00 96.56 103 LEU A C 1
ATOM 777 O O . LEU A 1 103 ? 4.224 -4.954 0.131 1.00 96.56 103 LEU A O 1
ATOM 781 N N . GLU A 1 104 ? 4.189 -3.096 -1.121 1.00 93.94 104 GLU A N 1
ATOM 782 C CA . GLU A 1 104 ? 4.764 -3.717 -2.306 1.00 93.94 104 GLU A CA 1
ATOM 783 C C . GLU A 1 104 ? 6.287 -3.691 -2.213 1.00 93.94 104 GLU A C 1
ATOM 785 O O . GLU A 1 104 ? 6.911 -2.640 -2.070 1.00 93.94 104 GLU A O 1
ATOM 790 N N . ARG A 1 105 ? 6.921 -4.862 -2.309 1.00 90.38 105 ARG A N 1
ATOM 791 C CA . ARG A 1 105 ? 8.387 -4.943 -2.282 1.00 90.38 105 ARG A CA 1
ATOM 792 C C . ARG A 1 105 ? 8.997 -4.240 -3.495 1.00 90.38 105 ARG A C 1
ATOM 794 O O . ARG A 1 105 ? 8.355 -4.075 -4.531 1.00 90.38 105 ARG A O 1
ATOM 801 N N . ALA A 1 106 ? 10.275 -3.886 -3.377 1.00 89.81 106 ALA A N 1
ATOM 802 C CA . ALA A 1 106 ? 11.048 -3.375 -4.501 1.00 89.81 106 ALA A CA 1
ATOM 803 C C . ALA A 1 106 ? 10.951 -4.328 -5.704 1.00 89.81 106 ALA A C 1
ATOM 805 O O . ALA A 1 106 ? 11.036 -5.549 -5.551 1.00 89.81 106 ALA A O 1
ATOM 806 N N . GLY A 1 107 ? 10.756 -3.757 -6.889 1.00 86.75 107 GLY A N 1
ATOM 807 C CA . GLY A 1 107 ? 10.573 -4.503 -8.124 1.00 86.75 107 GLY A CA 1
ATOM 808 C C . GLY A 1 107 ? 9.186 -5.108 -8.330 1.00 86.75 107 GLY A C 1
ATOM 809 O O . GLY A 1 107 ? 9.051 -5.916 -9.240 1.00 86.75 107 GLY A O 1
ATOM 810 N N . GLN A 1 108 ? 8.184 -4.788 -7.506 1.00 87.75 108 GLN A N 1
ATOM 811 C CA . GLN A 1 108 ? 6.828 -5.348 -7.596 1.00 87.75 108 GLN A CA 1
ATOM 812 C C . GLN A 1 108 ? 5.774 -4.241 -7.668 1.00 87.75 108 GLN A C 1
ATOM 814 O O . GLN A 1 108 ? 5.945 -3.191 -7.052 1.00 87.75 108 GLN A O 1
ATOM 819 N N . GLY A 1 109 ? 4.672 -4.495 -8.376 1.00 88.31 109 GLY A N 1
ATOM 820 C CA . GLY A 1 109 ? 3.551 -3.556 -8.468 1.00 88.31 109 GLY A CA 1
ATOM 821 C C . GLY A 1 109 ? 3.980 -2.158 -8.924 1.00 88.31 109 GLY A C 1
ATOM 822 O O . GLY A 1 109 ? 4.700 -2.022 -9.916 1.00 88.31 109 GLY A O 1
ATOM 823 N N . GLY A 1 110 ? 3.541 -1.141 -8.182 1.00 89.94 110 GLY A N 1
ATOM 824 C CA . GLY A 1 110 ? 3.890 0.267 -8.387 1.00 89.94 110 GLY A CA 1
ATOM 825 C C . GLY A 1 110 ? 5.197 0.705 -7.717 1.00 89.94 110 GLY A C 1
ATOM 826 O O . GLY A 1 110 ? 5.552 1.881 -7.801 1.00 89.94 110 GLY A O 1
ATOM 827 N N . SER A 1 111 ? 5.931 -0.200 -7.059 1.00 92.06 111 SER A N 1
ATOM 828 C CA . SER A 1 111 ? 7.282 0.077 -6.556 1.00 92.06 111 SER A CA 1
ATOM 829 C C . SER A 1 111 ? 8.289 0.252 -7.690 1.00 92.06 111 SER A C 1
ATOM 831 O O . SER A 1 111 ? 8.143 -0.289 -8.787 1.00 92.06 111 SER A O 1
ATOM 833 N N . GLY A 1 112 ? 9.382 0.953 -7.393 1.00 89.06 112 GLY A N 1
ATOM 834 C CA . GLY A 1 112 ? 10.486 1.118 -8.326 1.00 89.06 112 GLY A CA 1
ATOM 835 C C . GLY A 1 112 ? 11.095 -0.233 -8.706 1.00 89.06 112 GLY A C 1
ATOM 836 O O . GLY A 1 112 ? 11.213 -1.141 -7.875 1.00 89.06 112 GLY A O 1
ATOM 837 N N . ARG A 1 113 ? 11.494 -0.370 -9.971 1.00 85.56 113 ARG A N 1
ATOM 838 C CA . ARG A 1 113 ? 12.179 -1.560 -10.488 1.00 85.56 113 ARG A CA 1
ATOM 839 C C . ARG A 1 113 ? 13.684 -1.439 -10.265 1.00 85.56 113 ARG A C 1
ATOM 841 O O . ARG A 1 113 ? 14.253 -0.350 -10.318 1.00 85.56 113 ARG A O 1
ATOM 848 N N . TYR A 1 114 ? 14.339 -2.569 -10.033 1.00 82.12 114 TYR A N 1
ATOM 849 C CA . TYR A 1 114 ? 15.787 -2.642 -10.184 1.00 82.12 114 TYR A CA 1
ATOM 850 C C . TYR A 1 114 ? 16.133 -2.527 -11.676 1.00 82.12 114 TYR A C 1
ATOM 852 O O . TYR A 1 114 ? 15.359 -2.925 -12.542 1.00 82.12 114 TYR A O 1
ATOM 860 N N . THR A 1 115 ? 17.304 -1.985 -11.993 1.00 70.50 115 THR A N 1
ATOM 861 C CA . THR A 1 115 ? 17.740 -1.723 -13.374 1.00 70.50 115 THR A CA 1
ATOM 862 C C . THR A 1 115 ? 18.149 -2.980 -14.155 1.00 70.50 115 THR A C 1
ATOM 864 O O . THR A 1 115 ? 18.573 -2.869 -15.305 1.00 70.50 115 THR A O 1
ATOM 867 N N . LEU A 1 116 ? 18.051 -4.177 -13.561 1.00 57.44 116 LEU A N 1
ATOM 868 C CA . LEU A 1 116 ? 18.496 -5.426 -14.177 1.00 57.44 116 LEU A CA 1
ATOM 869 C C . LEU A 1 116 ? 17.323 -6.216 -14.795 1.00 57.44 116 LEU A C 1
ATOM 871 O O . LEU A 1 116 ? 16.226 -6.227 -14.241 1.00 57.44 116 LEU A O 1
ATOM 875 N N . PRO A 1 117 ? 17.545 -6.962 -15.901 1.00 51.97 117 PRO A N 1
ATOM 876 C CA . PRO A 1 117 ? 16.482 -7.678 -16.628 1.00 51.97 117 PRO A CA 1
ATOM 877 C C . PRO A 1 117 ? 15.731 -8.751 -15.822 1.00 51.97 117 PRO A C 1
ATOM 879 O O . PRO A 1 117 ? 14.729 -9.286 -16.288 1.00 51.97 117 PRO A O 1
ATOM 882 N N . ARG A 1 118 ? 16.233 -9.116 -14.636 1.00 49.16 118 ARG A N 1
ATOM 883 C CA . ARG A 1 118 ? 15.718 -10.224 -13.819 1.00 49.16 118 ARG A CA 1
ATOM 884 C C . ARG A 1 118 ? 14.497 -9.848 -12.972 1.00 49.16 118 ARG A C 1
ATOM 886 O O . ARG A 1 118 ? 13.907 -10.725 -12.350 1.00 49.16 118 ARG A O 1
ATOM 893 N N . ASP A 1 119 ? 14.102 -8.578 -12.995 1.00 50.69 119 ASP A N 1
ATOM 894 C CA . ASP A 1 119 ? 13.031 -8.016 -12.165 1.00 50.69 119 ASP A CA 1
ATOM 895 C C . ASP A 1 119 ? 11.711 -7.785 -12.920 1.00 50.69 119 ASP A C 1
ATOM 897 O O . ASP A 1 119 ? 10.795 -7.125 -12.422 1.00 50.69 119 ASP A O 1
ATOM 901 N N . LEU A 1 120 ? 11.580 -8.396 -14.101 1.00 52.62 120 LEU A N 1
ATOM 902 C CA . LEU A 1 120 ? 10.331 -8.515 -14.855 1.00 52.62 120 LEU A CA 1
ATOM 903 C C . LEU A 1 120 ? 9.446 -9.631 -14.273 1.00 52.62 120 LEU A C 1
ATOM 905 O O . LEU A 1 120 ? 9.008 -10.528 -14.990 1.00 52.62 120 LEU A O 1
ATOM 909 N N . GLY A 1 121 ? 9.198 -9.599 -12.959 1.00 50.94 121 GLY A N 1
ATOM 910 C CA . GLY A 1 121 ? 7.963 -10.201 -12.458 1.00 50.94 121 GLY A CA 1
ATOM 911 C C . GLY A 1 121 ? 6.832 -9.509 -13.212 1.00 50.94 121 GLY A C 1
ATOM 912 O O . GLY A 1 121 ? 6.751 -8.281 -13.099 1.00 50.94 121 GLY A O 1
ATOM 913 N N . PHE A 1 122 ? 6.147 -10.295 -14.055 1.00 42.78 122 PHE A N 1
ATOM 914 C CA . PHE A 1 122 ? 5.248 -9.886 -15.142 1.00 42.78 122 PHE A CA 1
ATOM 915 C C . PHE A 1 122 ? 4.420 -8.631 -14.856 1.00 42.78 122 PHE A C 1
ATOM 917 O O . PHE A 1 122 ? 3.926 -8.486 -13.715 1.00 42.78 122 PHE A O 1
#

Foldseek 3Di:
DVVVVVVVVVVVVVVVVPPPPPQAQDFDDPDDPPDDPLLDAAPQKDKDWDDDPPFF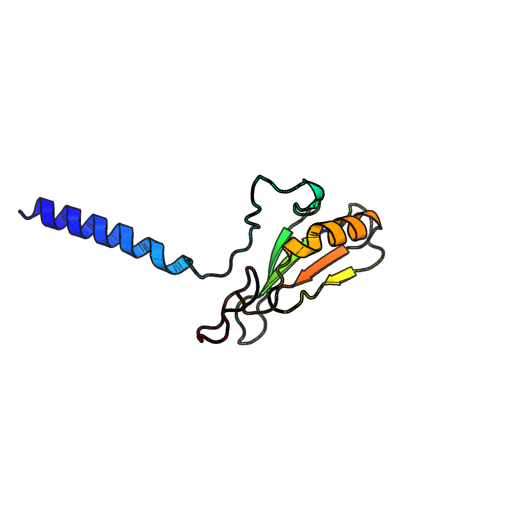IKIKIKDAAPDQAPEEAEAEDDQLDDPSVCRNVCNVNRVVRYIYMYIYDGLYDSTHHDPDPVSPSD

pLDDT: mean 86.14, std 14.7, range [42.78, 98.75]

Radius of gyration: 19.51 Å; chains: 1; bounding box: 37×40×63 Å